Protein AF-A0A8T4UJR5-F1 (afdb_monomer)

Secondary structure (DSSP, 8-state):
-EEEE-HHHHHHHHHTT--HHHHHHHHHHSEEEEETTTEEEEEETTEEEEEEE-STTEEEEEEEEE--

Mean predicted aligned error: 3.21 Å

Nearest PDB structures (foldseek):
  7bu1-assembly1_B  TM=6.952E-01  e=2.251E-02  Pseudomonas aeruginosa
  6af3-assembly2_E  TM=6.683E-01  e=2.113E-02  Streptococcus pneumoniae TIGR4
  7sbx-assembly1_B  TM=6.711E-01  e=1.789E+00  Human coronavirus OC43
  7sbv-assembly1_A  TM=6.692E-01  e=2.788E+00  Human coronavirus OC43
  8y87-assembly1_C  TM=6.662E-01  e=5.256E+00  Human coronavirus HKU1 (isolate N5)

pLDDT: mean 92.69, std 6.13, range [63.44, 97.19]

Radius of gyration: 10.68 Å; Cα contacts (8 Å, |Δi|>4): 130; chains: 1; bounding box: 25×25×25 Å

Structure (mmCIF, N/CA/C/O backbone):
data_AF-A0A8T4UJR5-F1
#
_entry.id   AF-A0A8T4UJR5-F1
#
loop_
_atom_site.group_PDB
_atom_site.id
_atom_site.type_symbol
_atom_site.label_atom_id
_atom_site.label_alt_id
_atom_site.label_comp_id
_atom_site.label_asym_id
_atom_site.label_entity_id
_atom_site.label_seq_id
_atom_site.pdbx_PDB_ins_code
_atom_site.Cartn_x
_atom_site.Cartn_y
_atom_site.Cartn_z
_atom_site.occupancy
_atom_site.B_iso_or_equiv
_atom_site.auth_seq_id
_atom_site.auth_comp_id
_atom_site.auth_asym_id
_atom_site.auth_atom_id
_atom_site.pdbx_PDB_model_num
ATOM 1 N N . MET A 1 1 ? -8.580 8.558 -3.108 1.00 80.94 1 MET A N 1
ATOM 2 C CA . MET A 1 1 ? -8.185 7.769 -1.925 1.00 80.94 1 MET A CA 1
ATOM 3 C C . MET A 1 1 ? -6.741 8.093 -1.634 1.00 80.94 1 MET A C 1
ATOM 5 O O . MET A 1 1 ? -5.897 7.909 -2.515 1.00 80.94 1 MET A O 1
ATOM 9 N N . ASP A 1 2 ? -6.484 8.586 -0.434 1.00 89.69 2 ASP 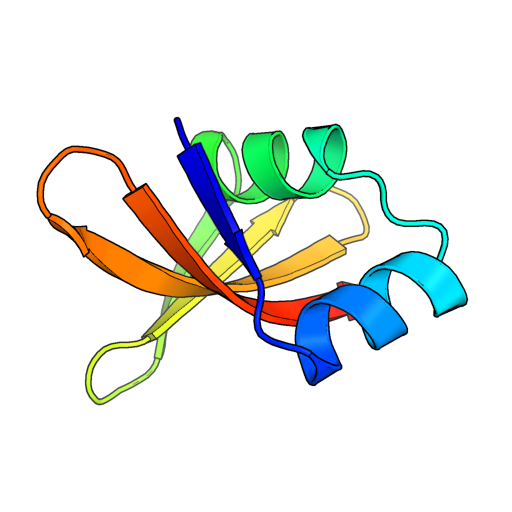A N 1
ATOM 10 C CA . ASP A 1 2 ? -5.138 8.946 -0.010 1.00 89.69 2 ASP A CA 1
ATOM 11 C C . ASP A 1 2 ? -4.514 7.802 0.776 1.00 89.69 2 ASP A C 1
ATOM 13 O O . ASP A 1 2 ? -5.202 7.008 1.423 1.00 89.69 2 ASP A O 1
ATOM 17 N N . ILE A 1 3 ? -3.196 7.683 0.665 1.00 93.62 3 ILE A N 1
ATOM 18 C CA . ILE A 1 3 ? -2.440 6.650 1.359 1.00 93.62 3 ILE A CA 1
ATOM 19 C C . ILE A 1 3 ? -1.302 7.297 2.128 1.00 93.62 3 ILE A C 1
ATOM 21 O O . ILE A 1 3 ? -0.658 8.224 1.643 1.00 93.62 3 ILE A O 1
ATOM 25 N N . VAL A 1 4 ? -1.041 6.765 3.312 1.00 94.75 4 VAL A N 1
ATOM 26 C CA . VAL A 1 4 ? 0.142 7.076 4.108 1.00 94.75 4 VAL A CA 1
ATOM 27 C C . VAL A 1 4 ? 0.926 5.785 4.230 1.00 94.75 4 VAL A C 1
ATOM 29 O O . VAL A 1 4 ? 0.375 4.767 4.642 1.00 94.75 4 VAL A O 1
ATOM 32 N N . MET A 1 5 ? 2.195 5.793 3.842 1.00 95.00 5 MET A N 1
ATOM 33 C CA . MET A 1 5 ? 3.028 4.593 3.867 1.00 95.00 5 MET A CA 1
ATOM 34 C C . MET A 1 5 ? 3.933 4.597 5.095 1.00 95.00 5 MET A C 1
ATOM 36 O O . MET A 1 5 ? 4.510 5.624 5.447 1.00 95.00 5 MET A O 1
ATOM 40 N N . SER A 1 6 ? 4.080 3.439 5.739 1.00 96.25 6 SER A N 1
ATOM 41 C CA . SER A 1 6 ? 5.180 3.225 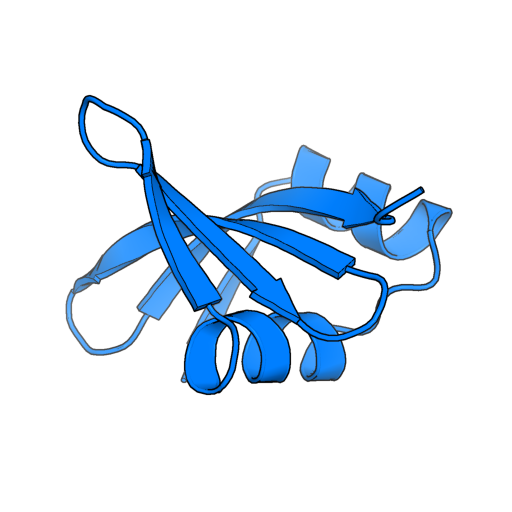6.678 1.00 96.25 6 SER A CA 1
ATOM 42 C C . SER A 1 6 ? 6.525 3.304 5.939 1.00 96.25 6 SER A C 1
ATOM 44 O O . SER A 1 6 ? 6.590 3.067 4.729 1.00 96.25 6 SER A O 1
ATOM 46 N N . LYS A 1 7 ? 7.617 3.587 6.664 1.00 96.25 7 LYS A N 1
ATOM 47 C CA . LYS A 1 7 ? 8.978 3.554 6.095 1.00 96.25 7 LYS A CA 1
ATOM 48 C C . LYS A 1 7 ? 9.263 2.207 5.417 1.00 96.25 7 LYS A C 1
ATOM 50 O O . LYS A 1 7 ? 9.673 2.175 4.264 1.00 96.25 7 LYS A O 1
ATOM 55 N N . HIS A 1 8 ? 8.922 1.116 6.103 1.00 96.12 8 HIS A N 1
ATOM 56 C CA . HIS A 1 8 ? 9.055 -0.239 5.578 1.00 96.12 8 HIS A CA 1
ATOM 57 C C . HIS A 1 8 ? 8.245 -0.446 4.288 1.00 96.12 8 HIS A C 1
ATOM 59 O O . HIS A 1 8 ? 8.775 -0.947 3.305 1.00 96.12 8 HIS A O 1
ATOM 65 N N . ALA A 1 9 ? 6.977 -0.024 4.240 1.00 96.56 9 ALA A N 1
ATOM 66 C CA . ALA A 1 9 ? 6.161 -0.159 3.033 1.00 96.56 9 ALA A CA 1
ATOM 67 C C . ALA A 1 9 ? 6.745 0.617 1.845 1.00 96.56 9 ALA A C 1
ATOM 69 O O . ALA A 1 9 ? 6.673 0.138 0.716 1.00 96.56 9 ALA A O 1
ATOM 70 N N . LEU A 1 10 ? 7.298 1.809 2.094 1.00 96.62 10 LEU A N 1
ATOM 71 C CA . LEU A 1 10 ? 7.909 2.643 1.061 1.00 96.62 10 LEU A CA 1
ATOM 72 C C . LEU A 1 10 ? 9.168 1.988 0.480 1.00 96.62 10 LEU A C 1
ATOM 74 O O . LEU A 1 10 ? 9.335 1.967 -0.737 1.00 96.62 10 LEU A O 1
ATOM 78 N N . GLU A 1 11 ? 10.024 1.433 1.338 1.00 97.19 11 GLU A N 1
ATOM 79 C CA . GLU A 1 11 ? 11.219 0.681 0.934 1.00 97.19 11 GLU A CA 1
ATOM 80 C C . GLU A 1 11 ? 10.832 -0.552 0.112 1.00 97.19 11 GLU A C 1
ATOM 82 O O . GLU A 1 11 ? 11.293 -0.706 -1.015 1.00 97.19 11 GLU A O 1
ATOM 87 N N . GLN A 1 12 ? 9.888 -1.358 0.605 1.00 96.31 12 GLN A N 1
ATOM 88 C CA . GLN A 1 12 ? 9.420 -2.553 -0.100 1.00 96.31 12 GLN A CA 1
ATOM 89 C C . GLN A 1 12 ? 8.784 -2.231 -1.458 1.00 96.31 12 GLN A C 1
ATOM 91 O O . GLN A 1 12 ? 8.996 -2.962 -2.421 1.00 96.31 12 GLN A O 1
ATOM 96 N N . ALA A 1 13 ? 8.011 -1.146 -1.560 1.00 95.75 13 ALA A N 1
ATOM 97 C CA . ALA A 1 13 ? 7.432 -0.720 -2.831 1.00 95.75 13 ALA A CA 1
ATOM 98 C C . ALA A 1 13 ? 8.520 -0.310 -3.836 1.00 95.75 13 ALA A C 1
ATOM 100 O O . ALA A 1 13 ? 8.455 -0.710 -4.995 1.00 95.75 13 ALA A O 1
ATOM 101 N N . ARG A 1 14 ? 9.545 0.427 -3.384 1.00 95.62 14 ARG A N 1
ATOM 102 C CA . ARG A 1 14 ? 10.688 0.825 -4.220 1.00 95.62 14 ARG A CA 1
ATOM 103 C C . ARG A 1 14 ? 11.504 -0.374 -4.689 1.00 95.62 14 ARG A C 1
ATOM 105 O O . ARG A 1 14 ? 11.742 -0.498 -5.884 1.00 95.62 14 ARG A O 1
ATOM 112 N N . GLU A 1 15 ? 11.884 -1.260 -3.773 1.00 96.06 15 GLU A N 1
ATOM 113 C CA . GLU A 1 15 ? 12.661 -2.471 -4.076 1.00 96.06 15 GLU A CA 1
ATOM 114 C C . GLU A 1 15 ? 11.940 -3.392 -5.064 1.00 96.06 15 GLU A C 1
ATOM 116 O O . GLU A 1 15 ? 12.573 -4.050 -5.882 1.00 96.06 15 GLU A O 1
ATOM 121 N N . ARG A 1 16 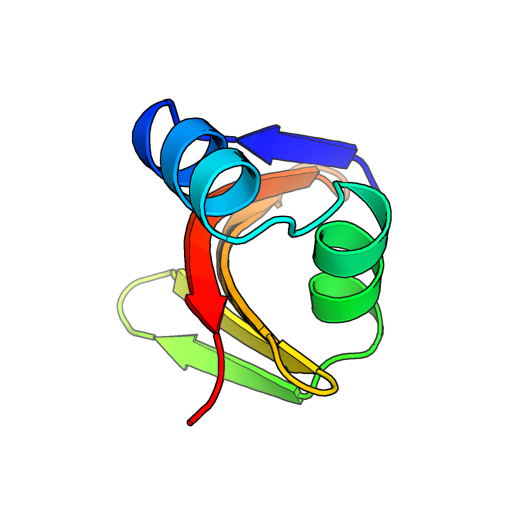? 10.605 -3.428 -5.001 1.00 93.94 16 ARG A N 1
ATOM 122 C CA . ARG A 1 16 ? 9.766 -4.297 -5.834 1.00 93.94 16 ARG A CA 1
ATOM 123 C C . ARG A 1 16 ? 9.232 -3.619 -7.094 1.00 93.94 16 ARG A C 1
ATOM 125 O O . ARG A 1 16 ? 8.465 -4.242 -7.818 1.00 93.94 16 ARG A O 1
ATOM 132 N N . GLY A 1 17 ? 9.583 -2.354 -7.335 1.00 94.94 17 GLY A N 1
ATOM 133 C CA . GLY A 1 17 ? 9.085 -1.591 -8.481 1.00 94.94 17 GLY A CA 1
ATOM 134 C C . GLY A 1 17 ? 7.570 -1.353 -8.475 1.00 94.94 17 GLY A C 1
ATOM 135 O O . GLY A 1 17 ? 6.992 -1.118 -9.530 1.00 94.94 17 GLY A O 1
ATOM 136 N N . VAL A 1 18 ? 6.920 -1.402 -7.308 1.00 95.81 18 VAL A N 1
ATOM 137 C CA . VAL A 1 18 ? 5.470 -1.206 -7.185 1.00 95.81 18 VAL A CA 1
ATOM 138 C C . VAL A 1 18 ? 5.162 0.280 -7.043 1.00 95.81 18 VAL A C 1
ATOM 140 O O . VAL A 1 18 ? 5.573 0.939 -6.084 1.00 95.81 18 VAL A O 1
ATOM 143 N N . SER A 1 19 ? 4.387 0.817 -7.979 1.00 95.62 19 SER A N 1
ATOM 144 C CA . SER A 1 19 ? 3.995 2.222 -7.966 1.00 95.62 19 SER A CA 1
ATOM 145 C C . SER A 1 19 ? 2.898 2.523 -6.935 1.00 95.62 19 SER A C 1
ATOM 147 O O . SER A 1 19 ? 2.057 1.691 -6.587 1.00 95.62 19 SER A O 1
ATOM 149 N N . ILE A 1 20 ? 2.829 3.784 -6.496 1.00 94.62 20 ILE A N 1
ATOM 150 C CA . ILE A 1 20 ? 1.744 4.282 -5.629 1.00 94.62 20 ILE A CA 1
ATOM 151 C C . ILE A 1 20 ? 0.365 4.048 -6.270 1.00 94.62 20 ILE A C 1
ATOM 153 O O . ILE A 1 20 ? -0.607 3.752 -5.572 1.00 94.62 20 ILE A O 1
ATOM 157 N N . ASN A 1 21 ? 0.270 4.167 -7.595 1.00 94.94 21 ASN A N 1
ATOM 158 C CA . ASN A 1 21 ? -0.980 3.970 -8.324 1.00 94.94 21 ASN A CA 1
ATOM 159 C C . ASN A 1 21 ? -1.442 2.512 -8.278 1.00 94.94 21 ASN A C 1
ATOM 161 O O . ASN A 1 21 ? -2.633 2.263 -8.094 1.00 94.94 21 ASN A O 1
ATOM 165 N N . GLU A 1 22 ? -0.523 1.555 -8.379 1.00 94.94 22 GLU A N 1
ATOM 166 C CA . GLU A 1 22 ? -0.834 0.132 -8.230 1.00 94.94 22 GLU A CA 1
ATOM 167 C C . GLU A 1 22 ? -1.298 -0.198 -6.811 1.00 94.94 22 GLU A C 1
ATOM 169 O O . GLU A 1 22 ? -2.298 -0.898 -6.639 1.00 94.94 22 GLU A O 1
ATOM 174 N N . ILE A 1 23 ? -0.660 0.381 -5.789 1.00 95.44 23 ILE A N 1
ATOM 175 C CA . ILE A 1 23 ? -1.093 0.237 -4.389 1.00 95.44 23 ILE A CA 1
ATOM 176 C C . ILE A 1 23 ? -2.523 0.767 -4.216 1.00 95.44 23 ILE A C 1
ATOM 178 O O . ILE A 1 23 ? -3.382 0.078 -3.662 1.00 95.44 23 ILE A O 1
ATOM 182 N N . LYS A 1 24 ? -2.809 1.974 -4.726 1.00 95.50 24 LYS A N 1
ATOM 183 C CA . LYS A 1 24 ? -4.150 2.576 -4.661 1.00 95.50 24 LYS A CA 1
ATOM 184 C C . LYS A 1 24 ? -5.192 1.715 -5.377 1.00 95.50 24 LYS A C 1
ATOM 186 O O . LYS A 1 24 ? -6.237 1.434 -4.791 1.00 95.50 24 LYS A O 1
ATOM 191 N N . ARG A 1 25 ? -4.895 1.246 -6.595 1.00 95.06 25 ARG A N 1
ATOM 192 C CA . ARG A 1 25 ? -5.778 0.340 -7.351 1.00 95.06 25 ARG A CA 1
ATOM 193 C C . ARG A 1 25 ? -6.027 -0.956 -6.597 1.00 95.06 25 ARG A C 1
ATOM 195 O O . ARG A 1 25 ? -7.170 -1.383 -6.508 1.00 95.06 25 ARG A O 1
ATOM 202 N N . THR A 1 26 ? -4.998 -1.524 -5.979 1.00 95.56 26 THR A N 1
ATOM 203 C CA . THR A 1 26 ? -5.123 -2.759 -5.199 1.00 95.56 26 THR A CA 1
ATOM 204 C C . THR A 1 26 ? -6.047 -2.591 -4.017 1.00 95.56 26 THR A C 1
ATOM 206 O O . THR A 1 26 ? -6.877 -3.452 -3.764 1.00 95.56 26 THR A O 1
ATOM 209 N N . ILE A 1 27 ? -5.977 -1.470 -3.310 1.00 94.25 27 ILE A N 1
ATOM 210 C CA . ILE A 1 27 ? -6.889 -1.205 -2.194 1.00 94.25 27 ILE A CA 1
ATOM 211 C C . ILE A 1 27 ? -8.318 -0.957 -2.696 1.00 94.25 27 ILE A C 1
ATOM 213 O O . ILE A 1 27 ? -9.275 -1.410 -2.074 1.00 94.25 27 ILE A O 1
ATOM 217 N N . GLN A 1 28 ? -8.491 -0.265 -3.821 1.00 93.62 28 GLN A N 1
ATOM 218 C CA . GLN A 1 28 ? -9.819 0.049 -4.352 1.00 93.62 28 GLN A CA 1
ATOM 219 C C . GLN A 1 28 ? -10.506 -1.186 -4.953 1.00 93.62 28 GLN A C 1
ATOM 221 O O . GLN A 1 28 ? -11.614 -1.530 -4.544 1.00 93.62 28 GLN A O 1
ATOM 226 N N . GLN A 1 29 ? -9.829 -1.882 -5.864 1.00 94.56 29 GLN A N 1
ATOM 227 C CA . GLN A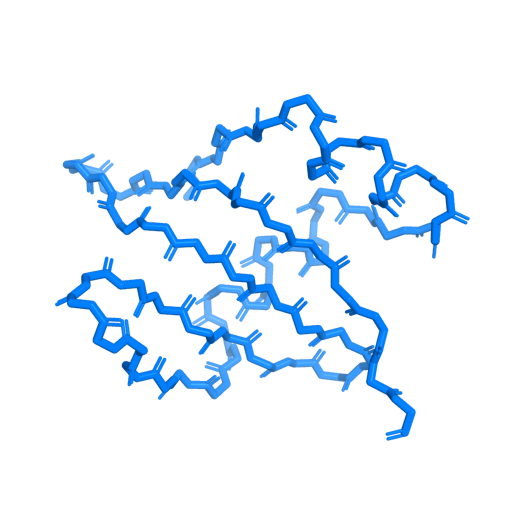 1 29 ? -10.385 -2.930 -6.729 1.00 94.56 29 GLN A CA 1
ATOM 228 C C . GLN A 1 29 ? -10.045 -4.350 -6.268 1.00 94.56 29 GLN A C 1
ATOM 230 O O . GLN A 1 29 ? -10.705 -5.299 -6.677 1.00 94.56 29 GLN A O 1
ATOM 235 N N . GLY A 1 30 ? -9.024 -4.506 -5.423 1.00 93.75 30 GLY A N 1
ATOM 236 C CA . GLY A 1 30 ? -8.563 -5.816 -4.981 1.00 93.75 30 GLY A CA 1
ATOM 237 C C . GLY A 1 30 ? -9.542 -6.546 -4.072 1.00 93.75 30 GLY A C 1
ATOM 238 O O . GLY A 1 30 ? -10.385 -5.931 -3.400 1.00 93.75 30 GLY A O 1
ATOM 239 N N . ALA A 1 31 ? -9.382 -7.870 -4.045 1.00 94.44 31 ALA A N 1
ATOM 240 C CA . ALA A 1 31 ? -10.049 -8.761 -3.108 1.00 94.44 31 ALA A CA 1
ATOM 241 C C . ALA A 1 31 ? -9.544 -8.469 -1.693 1.00 94.44 31 ALA A C 1
ATOM 243 O O . ALA A 1 31 ? -8.336 -8.400 -1.468 1.00 94.44 31 ALA A O 1
ATOM 244 N N . LYS A 1 32 ? -10.466 -8.265 -0.747 1.00 95.38 32 LYS A N 1
ATOM 245 C CA . LYS A 1 32 ? -10.156 -7.799 0.609 1.00 95.38 32 LYS A CA 1
ATOM 246 C C . LYS A 1 32 ? -10.395 -8.905 1.622 1.00 95.38 32 LYS A C 1
ATOM 248 O O . LYS A 1 32 ? -11.485 -9.467 1.689 1.00 95.38 32 LYS A O 1
ATOM 253 N N . HIS A 1 33 ? -9.400 -9.138 2.465 1.00 94.69 33 HIS A N 1
ATOM 254 C CA . HIS A 1 33 ? -9.463 -10.080 3.572 1.00 94.69 33 HIS A CA 1
ATOM 255 C C . HIS A 1 33 ? -9.129 -9.365 4.876 1.00 94.69 33 HIS A C 1
ATOM 257 O O . HIS A 1 33 ? -8.145 -8.625 4.967 1.00 94.69 33 HIS A O 1
ATOM 263 N N . LEU A 1 34 ? -9.944 -9.589 5.905 1.00 94.12 34 LEU A N 1
ATOM 264 C CA . LEU A 1 34 ? -9.679 -9.055 7.233 1.00 94.12 34 LEU A CA 1
ATOM 265 C C . LEU A 1 34 ? -8.604 -9.905 7.923 1.00 94.12 34 LEU A C 1
ATOM 267 O O . LEU A 1 34 ? -8.797 -11.093 8.171 1.00 94.12 34 LEU A O 1
ATOM 271 N N . GLN A 1 35 ? -7.486 -9.280 8.281 1.00 91.94 35 GLN A N 1
ATOM 272 C CA . GLN A 1 35 ? -6.452 -9.859 9.128 1.00 91.94 35 GLN A CA 1
ATOM 273 C C . GLN A 1 35 ? -6.591 -9.285 10.544 1.00 91.94 35 GLN A C 1
ATOM 275 O O . GLN A 1 35 ? -6.346 -8.100 10.794 1.00 91.94 35 GLN A O 1
ATOM 280 N N . LYS A 1 36 ? -6.993 -10.139 11.491 1.00 86.44 36 LYS A N 1
ATOM 281 C CA . LYS A 1 36 ? -7.184 -9.755 12.898 1.00 86.44 36 LYS A CA 1
ATOM 282 C C . LYS A 1 36 ? -5.886 -9.155 13.485 1.00 86.44 36 LYS A C 1
ATOM 284 O O . LYS A 1 36 ? -4.798 -9.623 13.145 1.00 86.44 36 LYS A O 1
ATOM 289 N N . PRO A 1 37 ? -5.959 -8.129 14.355 1.00 84.25 37 PRO A N 1
ATOM 290 C CA . PRO A 1 37 ? -7.177 -7.543 14.919 1.00 84.25 37 PRO A CA 1
ATOM 291 C C . PRO A 1 37 ? -7.863 -6.484 14.039 1.00 84.25 37 PRO A C 1
ATOM 293 O O . PRO A 1 37 ? -9.075 -6.399 14.099 1.00 84.25 37 PRO A O 1
ATOM 296 N N . ASN A 1 38 ? -7.138 -5.700 13.230 1.00 89.19 38 ASN A N 1
ATOM 297 C CA . ASN A 1 38 ? -7.696 -4.544 12.493 1.00 89.19 38 ASN A CA 1
ATOM 298 C C . ASN A 1 38 ? -6.902 -4.207 11.213 1.00 89.19 38 ASN A C 1
ATOM 300 O O . ASN A 1 38 ? -6.711 -3.040 10.869 1.00 89.19 38 ASN A O 1
ATOM 304 N N . LYS A 1 39 ? -6.343 -5.212 10.536 1.00 94.94 39 LYS A N 1
ATOM 305 C CA . LYS A 1 39 ? -5.620 -5.028 9.271 1.00 94.94 39 LYS A CA 1
ATOM 306 C C . LYS A 1 39 ? -6.467 -5.562 8.126 1.00 94.94 39 LYS A C 1
ATOM 308 O O . LYS A 1 39 ? -7.217 -6.517 8.298 1.00 94.94 39 LYS A O 1
ATOM 313 N N . ILE A 1 40 ? -6.321 -4.971 6.953 1.00 95.81 40 ILE A N 1
ATOM 314 C CA . ILE A 1 40 ? -6.913 -5.466 5.718 1.00 95.81 40 ILE A CA 1
ATOM 315 C C . ILE A 1 40 ? -5.770 -5.861 4.797 1.00 95.81 40 ILE A C 1
ATOM 317 O O . ILE A 1 40 ? -4.815 -5.106 4.608 1.00 95.81 40 ILE A O 1
ATOM 321 N N . ILE A 1 41 ? -5.875 -7.060 4.247 1.00 96.31 41 ILE A N 1
ATOM 322 C CA . ILE A 1 41 ? -5.050 -7.522 3.143 1.00 96.31 41 ILE A CA 1
ATOM 323 C C . ILE A 1 41 ? -5.881 -7.307 1.886 1.00 96.31 41 ILE A C 1
ATOM 325 O O . ILE A 1 41 ? -6.986 -7.836 1.802 1.00 96.31 41 ILE A O 1
ATOM 329 N N . SER A 1 42 ? -5.377 -6.520 0.941 1.00 96.12 42 SER A N 1
ATOM 330 C CA . SER A 1 42 ? -5.979 -6.406 -0.386 1.00 96.12 42 SER A CA 1
ATOM 331 C C . SER A 1 42 ? -5.058 -6.991 -1.439 1.00 96.12 42 SER A C 1
ATOM 333 O O . SER A 1 42 ? -3.857 -6.722 -1.427 1.00 96.12 42 SER A O 1
ATOM 335 N N . GLU A 1 43 ? -5.615 -7.784 -2.342 1.00 94.94 43 GLU A N 1
ATOM 336 C CA . GLU A 1 43 ? -4.885 -8.470 -3.404 1.00 94.94 43 GLU A CA 1
ATOM 337 C C . GLU A 1 43 ? -5.442 -8.085 -4.764 1.00 94.94 43 GLU A C 1
ATOM 339 O O . GLU A 1 43 ? -6.649 -8.165 -4.997 1.00 94.94 43 GLU A O 1
ATOM 344 N N . TYR A 1 44 ? -4.561 -7.682 -5.673 1.00 94.56 44 TYR A N 1
ATOM 345 C CA . TYR A 1 44 ? -4.941 -7.339 -7.034 1.00 94.56 44 TYR A CA 1
ATOM 346 C C . TYR A 1 44 ? -3.768 -7.555 -7.983 1.00 94.56 44 TYR A C 1
ATOM 348 O O . TYR A 1 44 ? -2.645 -7.140 -7.699 1.00 94.56 44 TYR A O 1
ATOM 356 N N . ALA A 1 45 ? -4.040 -8.191 -9.124 1.00 90.62 45 ALA A N 1
ATOM 357 C CA . ALA A 1 45 ? -3.019 -8.598 -10.084 1.00 90.62 45 ALA A CA 1
ATOM 358 C C . ALA A 1 45 ? -1.868 -9.363 -9.394 1.00 90.62 45 ALA A C 1
ATOM 360 O 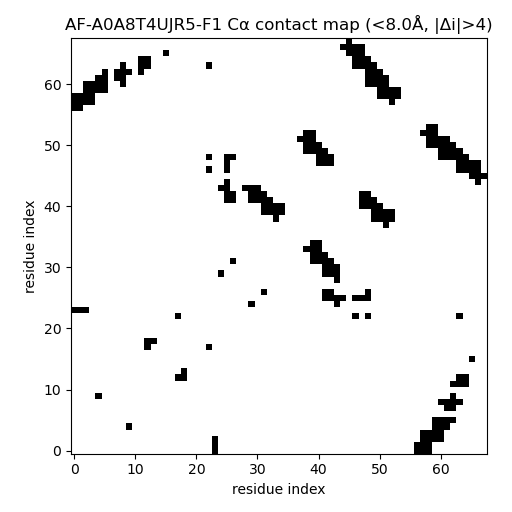O . ALA A 1 45 ? -2.098 -10.373 -8.729 1.00 90.62 45 ALA A O 1
ATOM 361 N N . HIS A 1 46 ? -0.641 -8.869 -9.536 1.00 91.88 46 HIS A N 1
ATOM 362 C CA . HIS A 1 46 ? 0.573 -9.477 -9.004 1.00 91.88 46 HIS A CA 1
ATOM 363 C C . HIS A 1 46 ? 0.991 -8.895 -7.641 1.00 91.88 46 HIS A C 1
ATOM 365 O O . HIS A 1 46 ? 2.090 -9.184 -7.176 1.00 91.88 46 HIS A O 1
ATOM 371 N N . ILE A 1 47 ? 0.152 -8.079 -6.985 1.00 95.00 47 ILE A N 1
ATOM 372 C CA . ILE A 1 47 ? 0.504 -7.423 -5.718 1.00 95.00 47 ILE A CA 1
ATOM 373 C C . ILE A 1 47 ? -0.503 -7.680 -4.594 1.00 95.00 47 ILE A C 1
ATOM 375 O O . ILE A 1 47 ? -1.710 -7.837 -4.795 1.00 95.00 47 ILE A O 1
ATOM 379 N N . ARG A 1 48 ? 0.020 -7.695 -3.368 1.00 95.75 48 ARG A N 1
ATOM 380 C CA . ARG A 1 48 ? -0.718 -7.817 -2.110 1.00 95.75 48 ARG A CA 1
ATOM 381 C C . ARG A 1 48 ? -0.321 -6.668 -1.190 1.00 95.75 48 ARG A C 1
ATOM 383 O O . ARG A 1 48 ? 0.854 -6.464 -0.909 1.00 95.75 48 ARG A O 1
ATOM 390 N N . VAL A 1 49 ? -1.295 -5.937 -0.669 1.00 96.44 49 VAL A N 1
ATOM 391 C CA . VAL A 1 49 ? -1.085 -4.772 0.196 1.00 96.44 49 VAL A CA 1
ATOM 392 C C . VAL A 1 49 ? -1.713 -5.032 1.555 1.00 96.44 49 VAL A C 1
ATOM 394 O O . VAL A 1 49 ? -2.894 -5.356 1.640 1.00 96.44 49 VAL A O 1
ATOM 397 N N . VAL A 1 50 ? -0.943 -4.846 2.626 1.00 96.44 50 VAL A N 1
ATOM 398 C CA . VAL A 1 50 ? -1.454 -4.914 4.000 1.00 96.44 50 VAL A CA 1
ATOM 399 C C . VAL A 1 50 ? -1.548 -3.504 4.548 1.00 96.44 50 VAL A C 1
ATOM 401 O O . VAL A 1 50 ? -0.550 -2.783 4.605 1.00 96.44 50 VAL A O 1
ATOM 404 N N . TYR A 1 51 ? -2.738 -3.106 4.979 1.00 96.25 51 TYR A N 1
ATOM 405 C CA . TYR A 1 51 ? -2.989 -1.755 5.460 1.00 96.25 51 TYR A CA 1
ATOM 406 C C . TYR A 1 51 ? -3.974 -1.730 6.626 1.00 96.25 51 TYR A C 1
ATOM 408 O O . TYR A 1 51 ? -4.682 -2.697 6.901 1.00 96.25 51 TYR A O 1
ATOM 416 N N . LYS A 1 52 ? -4.009 -0.603 7.334 1.00 95.00 52 LYS A N 1
ATOM 417 C CA . LYS A 1 52 ? -5.073 -0.259 8.280 1.00 95.00 52 LYS A CA 1
ATOM 418 C C . LYS A 1 52 ? -5.933 0.840 7.658 1.00 95.00 52 LYS A C 1
ATOM 420 O O . LYS A 1 52 ? -5.364 1.825 7.181 1.00 95.00 52 LYS A O 1
ATOM 425 N N . PRO A 1 53 ? -7.267 0.712 7.643 1.00 91.50 53 PRO A N 1
ATOM 426 C CA . PRO A 1 53 ? -8.117 1.832 7.269 1.00 91.50 53 PRO A CA 1
ATOM 427 C C . PRO A 1 53 ? -7.961 2.957 8.303 1.00 91.50 53 PRO A C 1
ATOM 429 O O . PRO A 1 53 ? -7.900 2.705 9.507 1.00 91.50 53 PRO A O 1
ATOM 432 N N . LEU A 1 54 ? -7.870 4.195 7.827 1.00 88.62 54 LEU A N 1
ATOM 433 C CA . LEU A 1 54 ? -7.921 5.406 8.642 1.00 88.62 54 LEU A CA 1
ATOM 434 C C . LEU A 1 54 ? -9.287 6.088 8.449 1.00 88.62 54 LEU A C 1
ATOM 436 O O . LEU A 1 54 ? -10.098 5.674 7.618 1.00 88.62 54 LEU A O 1
ATOM 440 N N . ARG A 1 55 ? -9.560 7.144 9.223 1.00 81.44 55 ARG A N 1
ATOM 441 C CA . ARG A 1 55 ? -10.772 7.962 9.040 1.00 81.44 55 ARG A CA 1
ATOM 442 C C . ARG A 1 55 ? -10.744 8.646 7.662 1.00 81.44 55 ARG A C 1
ATOM 444 O O . ARG A 1 55 ? -9.674 8.954 7.147 1.00 81.44 55 ARG A O 1
ATOM 451 N N . ASN A 1 56 ? -11.920 8.903 7.089 1.00 72.31 56 ASN A N 1
ATOM 452 C CA . ASN A 1 56 ? -12.108 9.720 5.882 1.00 72.31 56 ASN A CA 1
ATOM 453 C C . ASN A 1 56 ? -11.299 9.263 4.651 1.00 72.31 56 ASN A C 1
ATOM 455 O O . ASN A 1 56 ? -10.566 10.041 4.049 1.00 72.31 56 ASN A O 1
ATOM 459 N N . VAL A 1 57 ? -11.489 8.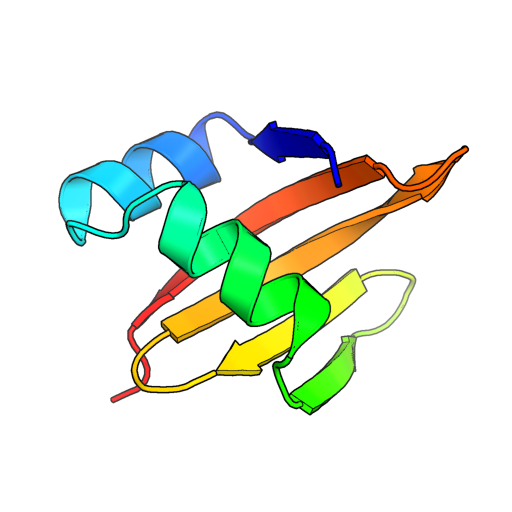005 4.229 1.00 76.31 57 VAL A N 1
ATOM 460 C CA . VAL A 1 57 ? -11.010 7.486 2.924 1.00 76.31 57 VAL A CA 1
ATOM 461 C C . VAL A 1 57 ? -9.475 7.395 2.807 1.00 76.31 57 VAL A C 1
ATOM 463 O O . VAL A 1 57 ? -8.923 7.305 1.707 1.00 76.31 57 VAL A O 1
ATOM 466 N N . GLN A 1 58 ? -8.775 7.388 3.942 1.00 88.69 58 GLN A N 1
ATOM 467 C CA . GLN A 1 58 ? -7.326 7.214 4.014 1.00 88.69 58 GLN A CA 1
ATOM 468 C C . GLN A 1 58 ? -6.950 5.773 4.383 1.00 88.69 58 GLN A C 1
ATOM 470 O O . GLN A 1 58 ? -7.667 5.094 5.121 1.00 88.69 58 GLN A O 1
ATOM 475 N N . ALA A 1 59 ? -5.798 5.303 3.903 1.00 92.56 59 ALA A N 1
ATOM 476 C CA . ALA A 1 59 ? -5.243 3.99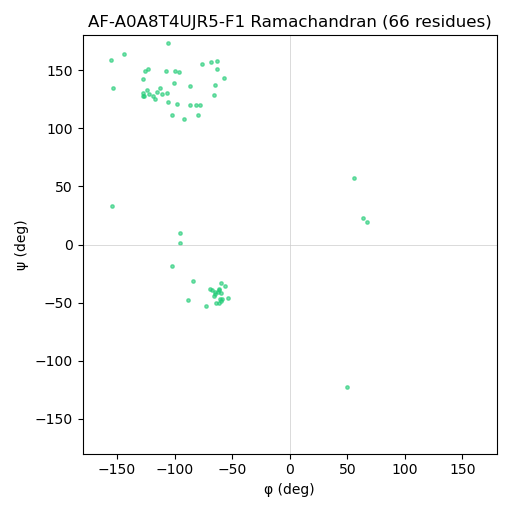9 4.268 1.00 92.56 59 ALA A CA 1
ATOM 477 C C . ALA A 1 59 ? -3.791 4.125 4.745 1.00 92.56 59 ALA A C 1
ATOM 479 O O . ALA A 1 59 ? -2.955 4.714 4.059 1.00 92.56 59 ALA A O 1
ATOM 480 N N . TYR A 1 60 ? -3.481 3.530 5.899 1.00 95.88 60 TYR A N 1
ATOM 481 C CA . TYR A 1 60 ? -2.113 3.409 6.396 1.00 95.88 60 TYR A CA 1
ATOM 482 C C . TYR A 1 60 ? -1.488 2.095 5.927 1.00 95.88 60 TYR A C 1
ATOM 484 O O . TYR A 1 60 ? -1.854 1.021 6.413 1.00 95.88 60 TYR A O 1
ATOM 492 N N . ILE A 1 61 ? -0.552 2.171 4.985 1.00 96.81 61 ILE A N 1
ATOM 493 C CA . ILE A 1 61 ? 0.089 1.011 4.366 1.00 96.81 61 ILE A CA 1
ATOM 494 C C . ILE A 1 61 ? 1.203 0.500 5.273 1.00 96.8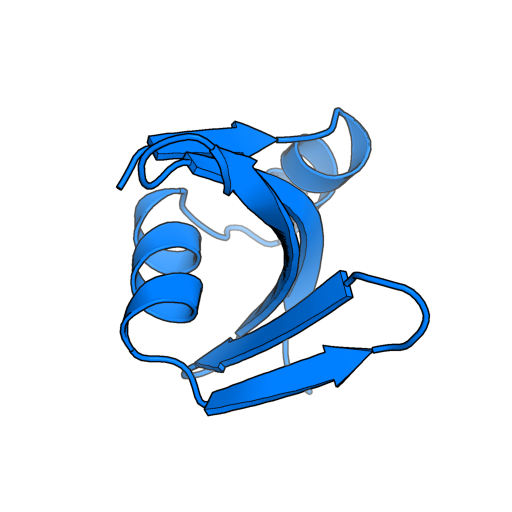1 61 ILE A C 1
ATOM 496 O O . ILE A 1 61 ? 2.162 1.212 5.568 1.00 96.81 61 ILE A O 1
ATOM 500 N N . ILE A 1 62 ? 1.076 -0.755 5.698 1.00 96.31 62 ILE A N 1
ATOM 501 C CA . ILE A 1 62 ? 2.045 -1.423 6.567 1.00 96.31 62 ILE A CA 1
ATOM 502 C C . ILE A 1 62 ? 3.124 -2.095 5.726 1.00 96.31 62 ILE A C 1
ATOM 504 O O . ILE A 1 62 ? 4.302 -1.923 6.026 1.00 96.31 62 ILE A O 1
ATOM 508 N N . THR A 1 63 ? 2.729 -2.846 4.694 1.00 96.25 63 THR A N 1
ATOM 509 C CA . THR A 1 63 ? 3.654 -3.531 3.783 1.00 96.25 63 THR A CA 1
ATOM 510 C C . THR A 1 63 ? 3.009 -3.788 2.416 1.00 96.25 63 THR A C 1
ATOM 512 O O . THR A 1 63 ? 1.780 -3.800 2.287 1.00 96.25 63 THR A O 1
ATOM 515 N N . VAL A 1 64 ? 3.848 -3.989 1.404 1.00 96.19 64 VAL A N 1
ATOM 516 C CA . VAL A 1 64 ? 3.486 -4.289 0.011 1.00 96.19 64 VAL A CA 1
ATOM 517 C C . VAL A 1 64 ? 4.257 -5.532 -0.392 1.00 96.19 64 VAL A C 1
ATOM 519 O O . VAL A 1 64 ? 5.465 -5.535 -0.235 1.00 96.19 64 VAL A O 1
ATOM 522 N N . MET A 1 65 ? 3.603 -6.560 -0.915 1.00 94.38 65 MET A N 1
ATOM 523 C CA . MET A 1 65 ? 4.190 -7.841 -1.318 1.00 94.38 65 MET A CA 1
ATOM 524 C C . MET A 1 65 ? 3.885 -8.123 -2.792 1.00 94.38 65 MET A C 1
ATOM 526 O O . MET A 1 65 ? 2.833 -7.721 -3.286 1.00 94.38 65 MET A O 1
ATOM 530 N N . ILE A 1 66 ? 4.772 -8.856 -3.469 1.00 92.94 66 ILE A N 1
ATOM 531 C CA . ILE A 1 66 ? 4.474 -9.465 -4.772 1.00 92.94 66 ILE A CA 1
ATOM 532 C C . ILE A 1 66 ? 3.819 -10.825 -4.521 1.00 92.94 66 ILE A C 1
ATOM 534 O O . ILE A 1 66 ? 4.245 -11.571 -3.638 1.00 92.94 66 ILE A O 1
ATOM 538 N N . ARG A 1 67 ? 2.763 -11.127 -5.269 1.00 79.69 67 ARG A N 1
ATOM 539 C CA . ARG A 1 67 ? 2.099 -12.428 -5.275 1.00 79.69 67 ARG A CA 1
ATOM 540 C C . ARG A 1 67 ? 2.933 -13.368 -6.152 1.00 79.69 67 ARG A C 1
ATOM 542 O O . ARG A 1 67 ? 3.038 -13.124 -7.350 1.00 79.69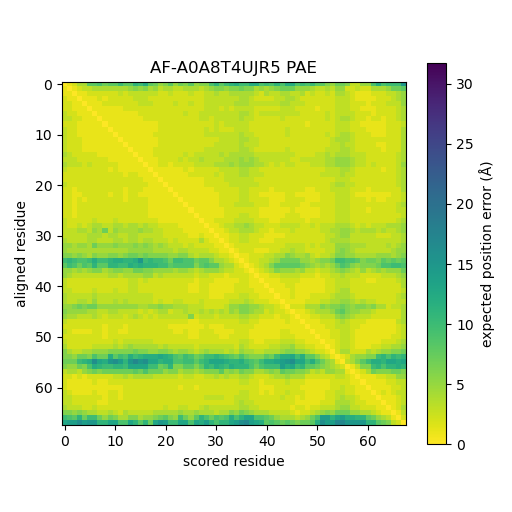 67 ARG A O 1
ATOM 549 N N . GLN A 1 68 ? 3.565 -14.361 -5.530 1.00 63.44 68 GLN A N 1
ATOM 550 C CA . GLN A 1 68 ? 4.163 -15.505 -6.226 1.00 63.44 68 GLN A CA 1
ATOM 551 C C . GLN A 1 68 ? 3.086 -16.540 -6.544 1.00 63.44 68 GLN A C 1
ATOM 553 O O . GLN A 1 68 ? 2.117 -16.630 -5.748 1.00 63.44 68 GLN A O 1
#

Foldseek 3Di:
DAEDEDPAAVVQCVVVVNDPVNVVCQVVPFDWDDDPPAWIWGDDDQKIWIWGDDPDRYTYTHHMDGHD

Solvent-accessible surface area (backbone atoms only — not comparable to full-atom values): 3749 Å² total; per-residue (Å²): 125,53,75,47,67,37,74,63,18,50,51,40,21,61,80,66,70,52,50,73,65,57,54,50,46,19,65,72,74,23,57,74,44,84,40,84,94,72,34,36,38,19,39,35,93,57,36,34,40,34,28,30,81,49,78,91,64,28,33,40,32,57,39,49,46,75,59,128

Sequence (68 aa):
MDIVMSKHALEQARERGVSINEIKRTIQQGAKHLQKPNKIISEYAHIRVVYKPLRNVQAYIITVMIRQ